Protein AF-Q9Y4U2-F1 (afdb_monomer_lite)

Secondary structure (DSSP, 8-state):
--HHHHHHHHHHHHHS-------SSEEEEE-GGGHHHHHHHHHHH--TTGGGSPEEEEETT---S-HHHHHHHHHHHHHHHHTSGGG-SEEEETTTTEEEE---

Radius of gyration: 21.8 Å; chains: 1; bounding box: 58×30×56 Å

InterPro domains:
  IPR000569 HECT domain [PS50237] (47-104)
  IPR035983 HECT, E3 ligase catalytic domain [SSF56204] (15-102)
  IPR051709 Ubiquitin ligases and GTPase regulators [PTHR45622] (38-103)

Sequence (104 aa):
MAIDQAHRQNVSSLFLPVIESVNPCLILVVRRENIVGDAMEVLRKAKNIDYKKPLKVIFVGEDAVDAGGVRKEFFLLIMRELLDPKYGMFRYYEDSRLIWFSDK

Structure (mmCIF, N/CA/C/O backbone):
data_AF-Q9Y4U2-F1
#
_entry.id   AF-Q9Y4U2-F1
#
loop_
_atom_site.group_PDB
_atom_site.id
_atom_site.type_symbol
_atom_site.label_atom_id
_atom_site.label_alt_id
_atom_site.label_comp_id
_atom_site.label_asym_id
_atom_site.label_entity_id
_atom_site.label_seq_id
_atom_site.pdbx_PDB_ins_code
_atom_site.Cartn_x
_atom_site.Cartn_y
_atom_site.Cartn_z
_atom_site.occupancy
_atom_site.B_iso_or_equiv
_atom_site.auth_seq_id
_atom_site.auth_comp_id
_atom_site.auth_asym_id
_atom_site.auth_atom_id
_atom_site.pdbx_PDB_model_num
ATOM 1 N N . MET A 1 1 ? 42.030 -17.340 -35.317 1.00 51.97 1 MET A N 1
ATOM 2 C CA . MET A 1 1 ? 42.066 -16.968 -33.886 1.00 51.97 1 MET A CA 1
ATOM 3 C C . MET A 1 1 ? 40.651 -16.602 -33.454 1.00 51.97 1 MET A C 1
ATOM 5 O O . MET A 1 1 ? 40.219 -15.491 -33.706 1.00 51.97 1 MET A O 1
ATOM 9 N N . ALA A 1 2 ? 39.901 -17.572 -32.932 1.00 51.66 2 ALA A N 1
ATOM 10 C CA . ALA A 1 2 ? 38.524 -17.398 -32.429 1.00 51.66 2 ALA A CA 1
ATOM 11 C C . ALA A 1 2 ? 38.214 -18.348 -31.250 1.00 51.66 2 ALA A C 1
ATOM 13 O O . ALA A 1 2 ? 37.273 -18.129 -30.499 1.00 51.66 2 ALA A O 1
ATOM 14 N N . ILE A 1 3 ? 39.047 -19.378 -31.052 1.00 52.56 3 ILE A N 1
ATOM 15 C CA . ILE A 1 3 ? 38.910 -20.377 -29.983 1.00 52.56 3 ILE A CA 1
ATOM 16 C C . ILE A 1 3 ? 39.483 -19.852 -28.648 1.00 52.56 3 ILE A C 1
ATOM 18 O O . ILE A 1 3 ? 38.968 -20.172 -27.582 1.00 52.56 3 ILE A O 1
ATOM 22 N N . ASP A 1 4 ? 40.474 -18.954 -28.697 1.00 53.81 4 ASP A N 1
ATOM 23 C CA . ASP A 1 4 ? 41.161 -18.428 -27.504 1.00 53.81 4 ASP A CA 1
ATOM 24 C C . ASP A 1 4 ? 40.307 -17.435 -26.682 1.00 53.81 4 ASP A C 1
ATOM 26 O O . ASP A 1 4 ? 40.502 -17.252 -25.480 1.00 53.81 4 ASP A O 1
ATOM 30 N N . GLN A 1 5 ? 39.301 -16.815 -27.310 1.00 52.00 5 GLN A N 1
ATOM 31 C CA . GLN A 1 5 ? 38.441 -15.815 -26.666 1.00 52.00 5 GLN A CA 1
ATOM 32 C C . GLN A 1 5 ? 37.281 -16.450 -25.882 1.00 52.00 5 GLN A C 1
ATOM 34 O O . GLN A 1 5 ? 36.892 -15.929 -24.837 1.00 52.00 5 GLN A O 1
ATOM 39 N N . ALA A 1 6 ? 36.792 -17.615 -26.324 1.00 49.56 6 ALA A N 1
ATOM 40 C CA . ALA A 1 6 ? 35.758 -18.377 -25.620 1.00 49.56 6 ALA A CA 1
ATOM 41 C C . ALA A 1 6 ? 36.284 -18.979 -24.303 1.00 49.56 6 ALA A C 1
ATOM 43 O O . ALA A 1 6 ? 35.577 -19.007 -23.296 1.00 49.56 6 ALA A O 1
ATOM 44 N N . HIS A 1 7 ? 37.559 -19.384 -24.270 1.00 47.47 7 HIS A N 1
ATOM 45 C CA . HIS A 1 7 ? 38.162 -19.969 -23.071 1.00 47.47 7 HIS A CA 1
ATOM 46 C C . HIS A 1 7 ? 38.403 -18.935 -21.955 1.00 47.47 7 HIS A C 1
ATOM 48 O O . HIS A 1 7 ? 38.344 -19.273 -20.774 1.00 47.47 7 HIS A O 1
ATOM 54 N N . ARG A 1 8 ? 38.615 -17.657 -22.309 1.00 50.88 8 ARG A N 1
ATOM 55 C CA . ARG A 1 8 ? 38.790 -16.556 -21.343 1.00 50.88 8 ARG A CA 1
ATOM 56 C C . ARG A 1 8 ? 37.483 -16.063 -20.716 1.00 50.88 8 ARG A C 1
ATOM 58 O O . ARG A 1 8 ? 37.505 -15.607 -19.576 1.00 50.88 8 ARG A O 1
ATOM 65 N N . GLN A 1 9 ? 36.352 -16.170 -21.414 1.00 51.88 9 GLN A N 1
ATOM 66 C CA . GLN A 1 9 ? 35.056 -15.754 -20.863 1.00 51.88 9 GLN A CA 1
ATOM 67 C C . GLN A 1 9 ? 34.514 -16.750 -19.826 1.00 51.88 9 GLN A C 1
ATOM 69 O O . GLN A 1 9 ? 33.982 -16.322 -18.805 1.00 51.88 9 GLN A O 1
ATOM 74 N N . ASN A 1 10 ? 34.745 -18.055 -20.018 1.00 54.56 10 ASN A N 1
ATOM 75 C CA . ASN A 1 10 ? 34.269 -19.092 -19.094 1.00 54.56 10 ASN A CA 1
ATOM 76 C C . ASN A 1 10 ? 35.049 -19.174 -17.774 1.00 54.56 10 ASN A C 1
ATOM 78 O O . ASN A 1 10 ? 34.495 -19.601 -16.765 1.00 54.56 10 ASN A O 1
ATOM 82 N N . VAL A 1 11 ? 36.321 -18.763 -17.744 1.00 59.00 11 VAL A N 1
ATOM 83 C CA . VAL A 1 11 ? 37.091 -18.734 -16.486 1.00 59.00 11 VAL A CA 1
ATOM 84 C C . VAL A 1 11 ? 36.731 -17.531 -15.614 1.00 59.00 11 VAL A C 1
ATOM 86 O O . VAL A 1 11 ? 36.796 -17.630 -14.395 1.00 59.00 11 VAL A O 1
ATOM 89 N N . SER A 1 12 ? 36.276 -16.421 -16.207 1.00 56.41 12 SER A N 1
ATOM 90 C CA . SER A 1 12 ? 35.836 -15.231 -15.460 1.00 56.41 12 SER A CA 1
ATOM 91 C C . SER A 1 12 ? 34.629 -15.534 -14.557 1.00 56.41 12 SER A C 1
ATOM 93 O O . SER A 1 12 ? 34.593 -15.129 -13.396 1.00 56.41 12 SER A O 1
ATOM 95 N N . SER A 1 13 ? 33.684 -16.348 -15.041 1.00 59.50 13 SER A N 1
ATOM 96 C CA . SER A 1 13 ? 32.518 -16.812 -14.274 1.00 59.50 13 SER A CA 1
ATOM 97 C C . SER A 1 13 ? 32.835 -17.810 -13.154 1.00 59.50 13 SER A C 1
ATOM 99 O O . SER A 1 13 ? 31.957 -18.087 -12.344 1.00 59.50 13 SER A O 1
ATOM 101 N N . LEU A 1 14 ? 34.055 -18.359 -13.096 1.00 67.50 14 LEU A N 1
ATOM 102 C CA . LEU A 1 14 ? 34.471 -19.284 -12.031 1.00 67.50 14 LEU A CA 1
ATOM 103 C C . LEU A 1 14 ? 35.054 -18.562 -10.808 1.00 67.50 14 LEU A C 1
ATOM 105 O O . LEU A 1 14 ? 35.082 -19.139 -9.725 1.00 67.50 14 LEU A O 1
ATOM 109 N N . PHE A 1 15 ? 35.522 -17.320 -10.973 1.00 65.38 15 PHE A N 1
ATOM 110 C CA . PHE A 1 15 ? 36.233 -16.574 -9.925 1.00 65.38 15 PHE A CA 1
ATOM 111 C C . PHE A 1 15 ? 35.563 -15.259 -9.525 1.00 65.38 15 PHE A C 1
ATOM 113 O O . PHE A 1 15 ? 35.920 -14.682 -8.499 1.00 65.38 15 PHE A O 1
ATOM 120 N N . LEU A 1 16 ? 34.585 -14.781 -10.294 1.00 56.75 16 LEU A N 1
ATOM 121 C CA . LEU A 1 16 ? 33.737 -13.682 -9.859 1.00 56.75 16 LEU A CA 1
ATOM 122 C C . LEU A 1 16 ? 32.603 -14.246 -9.000 1.00 56.75 16 LEU A C 1
ATOM 124 O O . LEU A 1 16 ? 31.985 -15.237 -9.401 1.00 56.75 16 LEU A O 1
ATOM 128 N N . PRO A 1 17 ? 32.285 -13.632 -7.842 1.00 58.25 17 PRO A N 1
ATOM 129 C CA . PRO A 1 17 ? 31.026 -13.941 -7.192 1.00 58.25 17 PRO A CA 1
ATOM 130 C C . PRO A 1 17 ? 29.936 -13.733 -8.240 1.00 58.25 17 PRO A C 1
ATOM 132 O O . PRO A 1 17 ? 29.982 -12.753 -8.986 1.00 58.25 17 PRO A O 1
ATOM 135 N N . VAL A 1 18 ? 28.984 -14.663 -8.325 1.00 58.84 18 VAL A N 1
ATOM 136 C CA . VAL A 1 18 ? 27.746 -14.433 -9.066 1.00 58.84 18 VAL A CA 1
ATOM 137 C C . VAL A 1 18 ? 27.132 -13.185 -8.444 1.00 58.84 18 VAL A C 1
ATOM 139 O O . VAL A 1 18 ? 26.501 -13.247 -7.390 1.00 58.84 18 VAL A O 1
ATOM 142 N N . ILE A 1 19 ? 27.398 -12.024 -9.038 1.00 58.53 19 ILE A N 1
ATOM 143 C CA . ILE A 1 19 ? 26.699 -10.801 -8.699 1.00 58.53 19 ILE A CA 1
ATOM 144 C C . ILE A 1 19 ? 25.309 -11.063 -9.256 1.00 58.53 19 ILE A C 1
ATOM 146 O O . ILE A 1 19 ? 25.077 -10.899 -10.454 1.00 58.53 19 ILE A O 1
ATOM 150 N N . GLU A 1 20 ? 24.410 -11.573 -8.405 1.00 58.25 20 GLU A N 1
ATOM 151 C CA . GLU A 1 20 ? 22.982 -11.575 -8.704 1.00 58.25 20 GLU A CA 1
ATOM 152 C C . GLU A 1 20 ? 22.673 -10.179 -9.244 1.00 58.25 20 GLU A C 1
ATOM 154 O O . GLU A 1 20 ? 23.028 -9.180 -8.614 1.00 58.25 20 GLU A O 1
ATOM 159 N N . SER A 1 21 ? 22.085 -10.093 -10.435 1.00 61.09 21 SER A N 1
ATOM 160 C CA . SER A 1 21 ? 21.675 -8.818 -11.008 1.00 61.09 21 SER A CA 1
ATOM 161 C C . SER A 1 21 ? 20.586 -8.233 -10.110 1.00 61.09 21 SER A C 1
ATOM 163 O O . SER A 1 21 ? 19.398 -8.517 -10.277 1.00 61.09 21 SER A O 1
ATOM 165 N N . VAL A 1 22 ? 20.989 -7.487 -9.083 1.00 68.50 22 VAL A N 1
ATOM 166 C CA . VAL A 1 22 ? 20.058 -6.962 -8.096 1.00 68.50 22 VAL A CA 1
ATOM 167 C C . VAL A 1 22 ? 19.271 -5.851 -8.771 1.00 68.50 22 VAL A C 1
ATOM 169 O O . VAL A 1 22 ? 19.847 -4.860 -9.216 1.00 68.50 22 VAL A O 1
ATOM 172 N N . ASN A 1 23 ? 17.949 -6.006 -8.852 1.00 75.00 23 ASN A N 1
ATOM 173 C CA . ASN A 1 23 ? 17.107 -4.929 -9.356 1.00 75.00 23 ASN A CA 1
ATOM 174 C C . ASN A 1 23 ? 17.328 -3.686 -8.472 1.00 75.00 23 ASN A C 1
ATOM 176 O O . ASN A 1 23 ? 17.247 -3.822 -7.243 1.00 75.00 23 ASN A O 1
ATOM 180 N N . PRO A 1 24 ? 17.626 -2.507 -9.051 1.00 89.19 24 PRO A N 1
ATOM 181 C CA . PRO A 1 24 ? 17.893 -1.296 -8.277 1.00 89.19 24 PRO A CA 1
ATOM 182 C C . PRO A 1 24 ? 16.665 -0.810 -7.496 1.00 89.19 24 PRO A C 1
ATOM 184 O O . PRO A 1 24 ? 16.819 -0.051 -6.543 1.00 89.19 24 PRO A O 1
ATOM 187 N N . CYS A 1 25 ? 15.464 -1.270 -7.860 1.00 92.62 25 CYS A N 1
ATOM 188 C CA . CYS A 1 25 ? 14.202 -0.919 -7.223 1.00 92.62 25 CYS A CA 1
ATOM 189 C C . CYS A 1 25 ? 13.488 -2.158 -6.666 1.00 92.62 25 CYS A C 1
ATOM 191 O O . CYS A 1 25 ? 13.648 -3.273 -7.166 1.00 92.62 25 CYS A O 1
ATOM 193 N N . LEU A 1 26 ? 12.629 -1.942 -5.670 1.00 95.38 26 LEU A N 1
ATOM 194 C CA . LEU A 1 26 ? 11.568 -2.883 -5.327 1.00 95.38 26 LEU A CA 1
ATOM 195 C C . LEU A 1 26 ? 10.394 -2.611 -6.271 1.00 95.38 26 LEU A C 1
ATOM 197 O O . LEU A 1 26 ? 9.811 -1.527 -6.228 1.00 95.38 26 LEU A O 1
ATOM 201 N N . ILE A 1 27 ? 10.085 -3.557 -7.157 1.00 95.62 27 ILE A N 1
ATOM 202 C CA . ILE A 1 27 ? 9.026 -3.398 -8.158 1.00 95.62 27 ILE A CA 1
ATOM 203 C C . ILE A 1 27 ? 7.773 -4.133 -7.691 1.00 95.62 27 ILE A C 1
ATOM 205 O O . ILE A 1 27 ? 7.811 -5.346 -7.511 1.00 95.62 27 ILE A O 1
ATOM 209 N N . LEU A 1 28 ? 6.667 -3.406 -7.547 1.00 97.19 28 LEU A N 1
ATOM 210 C CA . LEU A 1 28 ? 5.337 -3.966 -7.327 1.00 97.19 28 LEU A CA 1
ATOM 211 C C . LEU A 1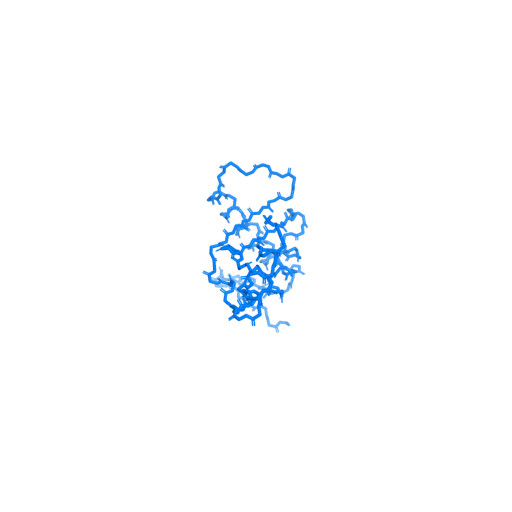 28 ? 4.527 -3.840 -8.616 1.00 97.19 28 LEU A C 1
ATOM 213 O O . LEU A 1 28 ? 4.252 -2.730 -9.067 1.00 97.19 28 LEU A O 1
ATOM 217 N N . VAL A 1 29 ? 4.153 -4.974 -9.202 1.00 96.62 29 VAL A N 1
ATOM 218 C CA . VAL A 1 29 ? 3.198 -5.038 -10.314 1.00 96.62 29 VAL A CA 1
ATOM 219 C C . VAL A 1 29 ? 1.868 -5.479 -9.724 1.00 96.62 29 VAL A C 1
ATOM 221 O O . VAL A 1 29 ? 1.789 -6.578 -9.182 1.00 96.62 29 VAL A O 1
ATOM 224 N N . VAL A 1 30 ? 0.860 -4.611 -9.761 1.00 98.12 30 VAL A N 1
ATOM 225 C CA . VAL A 1 30 ? -0.388 -4.805 -9.010 1.00 98.12 30 VAL A CA 1
ATOM 226 C C . VAL A 1 30 ? -1.615 -4.523 -9.868 1.00 98.12 30 VAL A C 1
ATOM 228 O O . VAL A 1 30 ? -1.617 -3.616 -10.700 1.00 98.12 30 VAL A O 1
ATOM 231 N N . ARG A 1 31 ? -2.682 -5.286 -9.646 1.00 97.81 31 ARG A N 1
ATOM 232 C CA . ARG A 1 31 ? -4.027 -5.000 -10.159 1.00 97.81 31 ARG A CA 1
ATOM 233 C C . ARG A 1 31 ? -4.800 -4.172 -9.139 1.00 97.81 31 ARG A C 1
ATOM 235 O O . ARG A 1 31 ? -4.670 -4.402 -7.936 1.00 97.81 31 ARG A O 1
ATOM 242 N N . ARG A 1 32 ? -5.621 -3.219 -9.591 1.00 95.81 32 ARG A N 1
ATOM 243 C CA . ARG A 1 32 ? -6.369 -2.314 -8.694 1.00 95.81 32 ARG A CA 1
ATOM 244 C C . ARG A 1 32 ? -7.331 -3.081 -7.791 1.00 95.81 32 ARG A C 1
ATOM 246 O O . ARG A 1 32 ?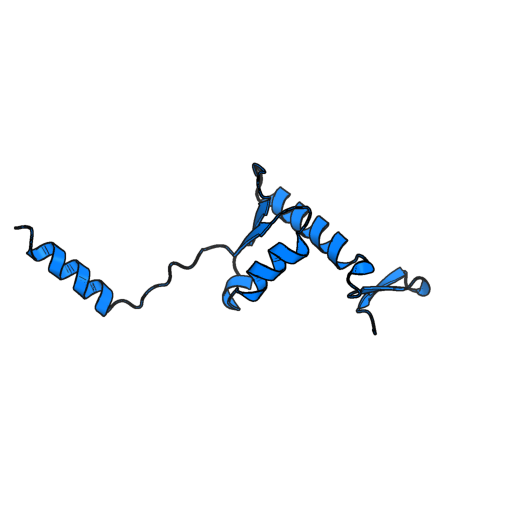 -7.418 -2.815 -6.598 1.00 95.81 32 ARG A O 1
ATOM 253 N N . GLU A 1 33 ? -7.998 -4.067 -8.366 1.00 95.69 33 GLU A N 1
ATOM 254 C CA . GLU A 1 33 ? -8.973 -4.949 -7.738 1.00 95.69 33 GLU A CA 1
ATOM 255 C C . GLU A 1 33 ? -8.355 -5.974 -6.774 1.00 95.69 33 GLU A C 1
ATOM 257 O O . GLU A 1 33 ? -9.078 -6.552 -5.968 1.00 95.69 33 GLU A O 1
ATOM 262 N N . ASN A 1 34 ? -7.034 -6.192 -6.827 1.00 96.62 34 ASN A N 1
ATOM 263 C CA . ASN A 1 34 ? -6.324 -7.140 -5.961 1.00 96.62 34 ASN A CA 1
ATOM 264 C C . ASN A 1 34 ? -5.051 -6.538 -5.345 1.00 96.62 34 ASN A C 1
ATOM 266 O O . ASN A 1 34 ? -4.047 -7.226 -5.151 1.00 96.62 34 ASN A O 1
ATOM 270 N N . ILE A 1 35 ? -5.078 -5.239 -5.039 1.00 97.06 35 ILE A N 1
ATOM 271 C CA . ILE A 1 35 ? -3.880 -4.477 -4.665 1.00 97.06 35 ILE A CA 1
ATOM 272 C C . ILE A 1 35 ? -3.152 -5.049 -3.439 1.00 97.06 35 ILE A C 1
ATOM 274 O O . ILE A 1 35 ? -1.924 -5.116 -3.433 1.00 97.06 35 ILE A O 1
ATOM 278 N N . VAL A 1 36 ? -3.894 -5.504 -2.422 1.00 95.75 36 VAL A N 1
ATOM 279 C CA . VAL A 1 36 ? -3.323 -6.103 -1.203 1.00 95.75 36 VAL A CA 1
ATOM 280 C C . VAL A 1 36 ? -2.689 -7.456 -1.518 1.00 95.75 36 VAL A C 1
ATOM 282 O O . VAL A 1 36 ? -1.546 -7.699 -1.138 1.00 95.75 36 VAL A O 1
ATOM 285 N N . GLY A 1 37 ? -3.408 -8.326 -2.233 1.00 96.00 37 GLY A N 1
ATOM 286 C CA . GLY A 1 37 ? -2.936 -9.668 -2.569 1.00 96.00 37 GLY A CA 1
ATOM 287 C C . GLY A 1 37 ? -1.673 -9.644 -3.429 1.00 96.00 37 GLY A C 1
ATOM 288 O O . GLY A 1 37 ? -0.679 -10.281 -3.079 1.00 96.00 37 GLY A O 1
ATOM 289 N N . ASP A 1 38 ? -1.686 -8.852 -4.504 1.00 98.00 38 ASP A N 1
ATOM 290 C CA . ASP A 1 38 ? -0.553 -8.739 -5.428 1.00 98.00 38 ASP A CA 1
ATOM 291 C C . ASP A 1 38 ? 0.674 -8.113 -4.733 1.00 98.00 38 ASP A C 1
ATOM 293 O O . ASP A 1 38 ? 1.797 -8.601 -4.881 1.00 98.00 38 ASP A O 1
ATOM 297 N N . ALA A 1 39 ? 0.477 -7.075 -3.906 1.00 97.19 39 ALA A N 1
ATOM 298 C CA . ALA A 1 39 ? 1.568 -6.480 -3.133 1.00 97.19 39 ALA A CA 1
ATOM 299 C C . ALA A 1 39 ? 2.172 -7.486 -2.139 1.00 97.19 39 ALA A C 1
ATOM 301 O O . ALA A 1 39 ? 3.394 -7.638 -2.079 1.00 97.19 39 ALA A O 1
ATOM 302 N N . MET A 1 40 ? 1.337 -8.210 -1.389 1.00 95.88 40 MET A N 1
ATOM 303 C CA . MET A 1 40 ? 1.798 -9.198 -0.412 1.00 95.88 40 MET A CA 1
ATOM 304 C C . MET A 1 40 ? 2.545 -10.365 -1.056 1.00 95.88 40 MET A C 1
ATOM 306 O O . MET A 1 40 ? 3.510 -10.860 -0.470 1.00 95.88 40 MET A O 1
ATOM 310 N N . GLU A 1 41 ? 2.159 -10.792 -2.260 1.00 96.75 41 GLU A N 1
ATOM 311 C CA . GLU A 1 41 ? 2.874 -11.848 -2.976 1.00 96.75 41 GLU A CA 1
ATOM 312 C C . GLU A 1 41 ? 4.331 -11.460 -3.264 1.00 96.75 41 GLU A C 1
ATOM 314 O O . GLU A 1 41 ? 5.237 -12.280 -3.071 1.00 96.75 41 GLU A O 1
ATOM 319 N N . VAL A 1 42 ? 4.560 -10.219 -3.699 1.00 95.62 42 VAL A N 1
ATOM 320 C CA . VAL A 1 42 ? 5.909 -9.710 -3.966 1.00 95.62 42 VAL A CA 1
ATOM 321 C C . VAL A 1 42 ? 6.673 -9.501 -2.665 1.00 95.62 42 VAL A C 1
ATOM 323 O O . VAL A 1 42 ? 7.799 -9.981 -2.533 1.00 95.62 42 VAL A O 1
ATOM 326 N N . LEU A 1 43 ? 6.056 -8.834 -1.685 1.00 95.75 43 LEU A N 1
ATOM 327 C CA . LEU A 1 43 ? 6.699 -8.524 -0.409 1.00 95.75 43 LEU A CA 1
ATOM 328 C C . LEU A 1 43 ? 7.125 -9.802 0.323 1.00 95.75 43 LEU A C 1
ATOM 330 O O . LEU A 1 43 ? 8.257 -9.888 0.774 1.00 95.75 43 LEU A O 1
ATOM 334 N N . ARG A 1 44 ? 6.300 -10.856 0.343 1.00 95.75 44 ARG A N 1
ATOM 335 C CA . ARG A 1 44 ? 6.649 -12.135 0.992 1.00 95.75 44 ARG A CA 1
ATOM 336 C C . ARG A 1 44 ? 7.894 -12.808 0.396 1.00 95.75 44 ARG A C 1
ATOM 338 O O . ARG A 1 44 ? 8.561 -13.572 1.089 1.00 95.75 44 ARG A O 1
ATOM 345 N N . LYS A 1 45 ? 8.186 -12.574 -0.887 1.00 93.94 45 LYS A N 1
ATOM 346 C CA . LYS A 1 45 ? 9.345 -13.148 -1.596 1.00 93.94 45 LYS A CA 1
ATOM 347 C C . LYS A 1 45 ? 10.589 -12.250 -1.514 1.00 93.94 45 LYS A C 1
ATOM 349 O O . LYS A 1 45 ? 11.671 -12.691 -1.895 1.00 93.94 45 LYS A O 1
ATOM 354 N N . ALA A 1 46 ? 10.445 -11.009 -1.050 1.00 93.38 46 ALA A N 1
ATOM 355 C CA . ALA A 1 46 ? 11.522 -10.029 -1.001 1.00 93.38 46 ALA A CA 1
ATOM 356 C C . ALA A 1 46 ? 12.509 -10.319 0.142 1.00 93.38 46 ALA A C 1
ATOM 358 O O . ALA A 1 46 ? 12.126 -10.722 1.244 1.00 93.38 46 ALA A O 1
ATOM 359 N N . LYS A 1 47 ? 13.804 -10.086 -0.102 1.00 92.81 47 LYS A N 1
ATOM 360 C CA . LYS A 1 47 ? 14.839 -10.151 0.939 1.00 92.81 47 LYS A CA 1
ATOM 361 C C . LYS A 1 47 ? 14.765 -8.872 1.784 1.00 92.81 47 LYS A C 1
ATOM 363 O O . LYS A 1 47 ? 14.393 -7.811 1.293 1.00 92.81 47 LYS A O 1
ATOM 368 N N . ASN A 1 48 ? 15.232 -8.917 3.034 1.00 92.12 48 ASN A N 1
ATOM 369 C CA . ASN A 1 48 ? 15.225 -7.742 3.926 1.00 92.12 48 ASN A CA 1
ATOM 370 C C . ASN A 1 48 ? 15.921 -6.499 3.337 1.00 92.12 48 ASN A C 1
ATOM 372 O O . ASN A 1 48 ? 15.557 -5.368 3.654 1.00 92.12 48 ASN A O 1
ATOM 376 N N . ILE A 1 49 ? 16.927 -6.701 2.480 1.00 91.06 49 ILE A N 1
ATOM 377 C CA . ILE A 1 49 ? 17.635 -5.612 1.800 1.00 91.06 49 ILE A CA 1
ATOM 378 C C . ILE A 1 49 ? 16.769 -4.914 0.740 1.00 91.06 49 ILE A C 1
ATOM 380 O O . ILE A 1 49 ? 16.969 -3.731 0.471 1.00 91.06 49 ILE A O 1
ATOM 384 N N . ASP A 1 50 ? 15.786 -5.611 0.166 1.00 92.25 50 ASP A N 1
ATOM 385 C CA . ASP A 1 50 ? 14.942 -5.089 -0.909 1.00 92.25 50 ASP A CA 1
ATOM 386 C C . ASP A 1 50 ? 13.961 -4.030 -0.404 1.00 92.25 50 ASP A C 1
ATOM 388 O O . ASP A 1 50 ? 13.681 -3.074 -1.122 1.00 92.25 50 ASP A O 1
ATOM 392 N N . TYR A 1 51 ? 13.514 -4.117 0.853 1.00 93.44 51 TYR A N 1
ATOM 393 C CA . TYR A 1 51 ? 12.617 -3.120 1.454 1.00 93.44 51 TYR A CA 1
ATOM 394 C C . TYR A 1 51 ? 13.244 -1.727 1.592 1.00 93.44 51 TYR A C 1
ATOM 396 O O . TYR A 1 51 ? 12.532 -0.748 1.795 1.00 93.44 51 TYR A O 1
ATOM 404 N N . LYS A 1 52 ? 14.575 -1.621 1.483 1.00 93.12 52 LYS A N 1
ATOM 405 C CA . LYS A 1 52 ? 15.300 -0.341 1.503 1.00 93.12 52 LYS A CA 1
ATOM 406 C C . LYS A 1 52 ? 15.465 0.274 0.113 1.00 93.12 52 LYS A C 1
ATOM 408 O O . LYS A 1 52 ? 15.955 1.397 0.001 1.00 93.12 52 LYS A O 1
ATOM 413 N N . LYS A 1 53 ? 15.106 -0.452 -0.948 1.00 94.62 53 LYS A N 1
ATOM 414 C CA . LYS A 1 53 ? 15.231 0.032 -2.323 1.00 94.62 53 LYS A CA 1
ATOM 415 C C . LYS A 1 53 ? 14.115 1.023 -2.654 1.00 94.62 53 LYS A C 1
ATOM 417 O O . LYS A 1 53 ? 13.021 0.928 -2.096 1.00 94.62 53 LYS A O 1
ATOM 422 N N . PRO A 1 54 ? 14.341 1.943 -3.607 1.00 95.00 54 PRO A N 1
ATOM 423 C CA . PRO A 1 54 ? 13.273 2.765 -4.155 1.00 95.00 54 PRO A CA 1
ATOM 424 C C . PRO A 1 54 ? 12.096 1.910 -4.643 1.00 95.00 54 PRO A C 1
ATOM 426 O O . PRO A 1 54 ? 12.283 0.937 -5.374 1.00 95.00 54 PRO A O 1
ATOM 429 N N . LEU A 1 55 ? 10.880 2.294 -4.254 1.00 95.38 55 LEU A N 1
ATOM 430 C CA . LEU A 1 55 ? 9.654 1.611 -4.660 1.00 95.38 55 LEU A CA 1
ATOM 431 C C . LEU A 1 55 ? 9.216 2.064 -6.059 1.00 95.38 55 LEU A C 1
ATOM 433 O O . LEU A 1 55 ? 8.966 3.254 -6.284 1.00 95.38 55 LEU A O 1
ATOM 437 N N . LYS A 1 56 ? 9.057 1.121 -6.983 1.00 95.31 56 LYS A N 1
ATOM 438 C CA . LYS A 1 56 ? 8.407 1.335 -8.279 1.00 95.31 56 LYS A CA 1
ATOM 439 C C . LYS A 1 56 ? 7.101 0.552 -8.297 1.00 95.31 56 LYS A C 1
ATOM 441 O O . LYS A 1 56 ? 7.122 -0.660 -8.125 1.00 95.31 56 LYS A O 1
ATOM 446 N N . VAL A 1 57 ? 5.987 1.237 -8.523 1.00 96.62 57 VAL A N 1
ATOM 447 C CA . VAL A 1 57 ? 4.674 0.598 -8.657 1.00 96.62 57 VAL A CA 1
ATOM 448 C C . VAL A 1 57 ? 4.242 0.660 -10.116 1.00 96.62 57 VAL A C 1
ATOM 450 O O . VAL A 1 57 ? 4.468 1.669 -10.782 1.00 96.62 57 VAL A O 1
ATOM 453 N N . ILE A 1 58 ? 3.673 -0.434 -10.611 1.00 96.12 58 ILE A N 1
ATOM 454 C CA . ILE A 1 58 ? 3.135 -0.573 -11.962 1.00 96.12 58 ILE A CA 1
ATOM 455 C C . ILE A 1 58 ? 1.725 -1.138 -11.817 1.00 96.12 58 ILE A C 1
ATOM 457 O O . ILE A 1 58 ? 1.563 -2.263 -11.340 1.00 96.12 58 ILE A O 1
ATOM 461 N N . PHE A 1 59 ? 0.721 -0.366 -12.224 1.00 97.31 59 PHE A N 1
ATOM 462 C CA . PHE A 1 59 ? -0.634 -0.885 -12.359 1.00 97.31 59 PHE A CA 1
ATOM 463 C C . PHE A 1 59 ? -0.747 -1.671 -13.668 1.00 97.31 59 PHE A C 1
ATOM 465 O O . PHE A 1 59 ? -0.286 -1.225 -14.720 1.00 97.31 59 PHE A O 1
ATOM 472 N N . VAL A 1 60 ? -1.286 -2.888 -13.595 1.00 96.75 60 VAL A N 1
ATOM 473 C CA . VAL A 1 60 ? -1.383 -3.780 -14.759 1.00 96.75 60 VAL A CA 1
ATOM 474 C C . VAL A 1 60 ? -2.293 -3.163 -15.821 1.00 96.75 60 VAL A C 1
ATOM 476 O O . VAL A 1 60 ? -3.450 -2.867 -15.549 1.00 96.75 60 VAL A O 1
ATOM 479 N N . GLY A 1 61 ? -1.775 -3.027 -17.045 1.00 95.38 61 GLY A N 1
ATOM 480 C CA . GLY A 1 61 ? -2.532 -2.487 -18.177 1.00 95.38 61 GLY A CA 1
ATOM 481 C C . GLY A 1 61 ? -2.658 -0.962 -18.190 1.00 95.38 61 GLY A C 1
ATOM 482 O O . GLY A 1 61 ? -3.430 -0.440 -18.989 1.00 95.38 61 GLY A O 1
ATOM 483 N N . GLU A 1 62 ? -1.913 -0.252 -17.340 1.00 92.94 62 GLU A N 1
ATOM 484 C CA . GLU A 1 62 ? -1.966 1.205 -17.246 1.00 92.94 62 GLU A CA 1
ATOM 485 C C . GLU A 1 62 ? -0.621 1.848 -17.577 1.00 92.94 62 GLU A C 1
ATOM 487 O O . GLU A 1 62 ? 0.427 1.472 -17.043 1.00 92.94 62 GLU A O 1
ATOM 492 N N . ASP A 1 63 ? -0.669 2.872 -18.427 1.00 88.81 63 ASP A N 1
ATOM 493 C CA . ASP A 1 63 ? 0.496 3.683 -18.745 1.00 88.81 63 ASP A CA 1
ATOM 494 C C . ASP A 1 63 ? 0.760 4.692 -17.624 1.00 88.81 63 ASP A C 1
ATOM 496 O O . ASP A 1 63 ? -0.047 5.572 -17.318 1.00 88.81 63 ASP A O 1
ATOM 500 N N . ALA A 1 64 ? 1.933 4.578 -17.007 1.00 83.88 64 ALA A N 1
ATOM 501 C CA . ALA A 1 64 ? 2.386 5.494 -15.971 1.00 83.88 64 ALA A CA 1
ATOM 502 C C . ALA A 1 64 ? 3.205 6.638 -16.584 1.00 83.88 64 ALA A C 1
ATOM 504 O O . ALA A 1 64 ? 4.332 6.427 -17.032 1.00 83.88 64 ALA A O 1
ATOM 505 N N . VAL A 1 65 ? 2.665 7.860 -16.548 1.00 78.94 65 VAL A N 1
ATOM 506 C CA . VAL A 1 65 ? 3.375 9.070 -17.009 1.00 78.94 65 VAL A CA 1
ATOM 507 C C . VAL A 1 65 ? 4.274 9.652 -15.910 1.00 78.94 65 VAL A C 1
ATOM 509 O O . VAL A 1 65 ? 5.384 10.099 -16.191 1.00 78.94 65 VAL A O 1
ATOM 512 N N . ASP A 1 66 ? 3.827 9.607 -14.649 1.00 88.50 66 ASP A N 1
ATOM 513 C CA . ASP A 1 66 ? 4.576 10.095 -13.486 1.00 88.50 66 ASP A CA 1
ATOM 514 C C . ASP A 1 66 ? 4.707 9.014 -12.404 1.00 88.50 66 ASP A C 1
ATOM 516 O O . ASP A 1 66 ? 3.734 8.600 -11.769 1.00 88.50 66 ASP A O 1
ATOM 520 N N . ALA A 1 67 ? 5.946 8.598 -12.140 1.00 84.88 67 ALA A N 1
ATOM 521 C CA . ALA A 1 67 ? 6.254 7.625 -11.098 1.00 84.88 67 ALA A CA 1
ATOM 522 C C . ALA A 1 67 ? 5.893 8.124 -9.683 1.00 84.88 67 ALA A C 1
ATOM 524 O O . ALA A 1 67 ? 5.587 7.311 -8.805 1.00 84.88 67 ALA A O 1
ATOM 525 N N . GLY A 1 68 ? 5.929 9.442 -9.443 1.00 88.81 68 GLY A N 1
ATOM 526 C CA . GLY A 1 68 ? 5.565 10.049 -8.163 1.00 88.81 68 GLY A CA 1
ATOM 527 C C . GLY A 1 68 ? 4.070 9.929 -7.869 1.00 88.81 68 GLY A C 1
ATOM 528 O O . GLY A 1 68 ? 3.693 9.471 -6.786 1.00 88.81 68 GLY A O 1
ATOM 529 N N . GLY A 1 69 ? 3.227 10.293 -8.838 1.00 94.19 69 GLY A N 1
ATOM 530 C CA . GLY A 1 69 ? 1.773 10.150 -8.779 1.00 94.19 69 GLY A CA 1
ATOM 531 C C . GLY A 1 69 ? 1.331 8.710 -8.531 1.00 94.19 69 GLY A C 1
ATOM 532 O O . GLY A 1 69 ? 0.607 8.455 -7.569 1.00 94.19 69 GLY A O 1
ATOM 533 N N . VAL A 1 70 ? 1.861 7.758 -9.306 1.00 95.19 70 VAL A N 1
ATOM 534 C CA . VAL A 1 70 ? 1.517 6.331 -9.170 1.00 95.19 70 VAL A CA 1
ATOM 535 C C . VAL A 1 70 ? 1.863 5.793 -7.778 1.00 95.19 70 VAL A C 1
ATOM 537 O O . VAL A 1 70 ? 1.087 5.045 -7.183 1.00 95.19 70 VAL A O 1
ATOM 540 N N . ARG A 1 71 ? 2.999 6.207 -7.199 1.00 95.44 71 ARG A N 1
ATOM 541 C CA . ARG A 1 71 ? 3.368 5.798 -5.835 1.00 95.44 71 ARG A CA 1
ATOM 542 C C . ARG A 1 71 ? 2.397 6.349 -4.786 1.00 95.44 71 ARG A C 1
ATOM 544 O O . ARG A 1 71 ? 2.024 5.618 -3.872 1.00 95.44 71 ARG A O 1
ATOM 551 N N . LYS A 1 72 ? 2.000 7.623 -4.890 1.00 95.81 72 LYS A N 1
ATOM 552 C CA . LYS A 1 72 ? 1.030 8.232 -3.960 1.00 95.81 72 LYS A CA 1
ATOM 553 C C . LYS A 1 72 ? -0.321 7.529 -4.037 1.00 95.81 72 LYS A C 1
ATOM 555 O O . LYS A 1 72 ? -0.906 7.217 -3.004 1.00 95.81 72 LYS A O 1
ATOM 560 N N . GLU A 1 73 ? -0.780 7.259 -5.251 1.00 96.19 73 GLU A N 1
ATOM 561 C CA . GLU A 1 73 ? -2.032 6.554 -5.491 1.00 96.19 73 GLU A CA 1
ATOM 562 C C . GLU A 1 73 ? -2.008 5.136 -4.912 1.00 96.19 73 GLU A C 1
ATOM 564 O O . GLU A 1 73 ? -2.931 4.758 -4.195 1.00 96.19 73 GLU A O 1
ATOM 569 N N . PHE A 1 74 ? -0.927 4.382 -5.134 1.00 97.44 74 PHE A N 1
ATOM 570 C CA . PHE A 1 74 ? -0.752 3.055 -4.543 1.00 97.44 74 PHE A CA 1
ATOM 571 C C . PHE A 1 74 ? -0.927 3.068 -3.023 1.00 97.44 74 PHE A C 1
ATOM 573 O O . PHE A 1 74 ? -1.712 2.282 -2.494 1.00 97.44 74 PHE A O 1
ATOM 580 N N . PHE A 1 75 ? -0.240 3.977 -2.320 1.00 97.50 75 PHE A N 1
ATOM 581 C CA . PHE A 1 75 ? -0.359 4.070 -0.864 1.00 97.50 75 PHE 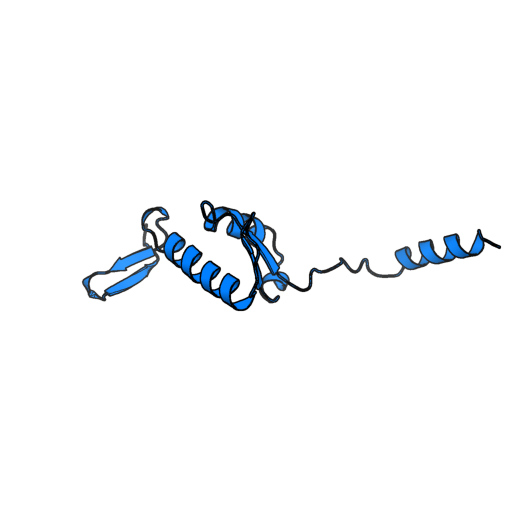A CA 1
ATOM 582 C C . PHE A 1 75 ? -1.766 4.474 -0.418 1.00 97.50 75 PHE A C 1
ATOM 584 O O . PHE A 1 75 ? -2.255 3.947 0.577 1.00 97.50 75 PHE A O 1
ATOM 591 N N . LEU A 1 76 ? -2.443 5.356 -1.154 1.00 96.94 76 LEU A N 1
ATOM 592 C CA . LEU A 1 76 ? -3.822 5.730 -0.846 1.00 96.94 76 LEU A CA 1
ATOM 593 C C . LEU A 1 76 ? -4.773 4.528 -0.965 1.00 96.94 76 LEU A C 1
ATOM 595 O O . LEU A 1 76 ? -5.571 4.279 -0.061 1.00 96.94 76 LEU A O 1
ATOM 599 N N . LEU A 1 77 ? -4.673 3.774 -2.061 1.00 96.69 77 LEU A N 1
ATOM 600 C CA . LEU A 1 77 ? -5.532 2.622 -2.328 1.00 96.69 77 LEU A CA 1
ATOM 601 C C . LEU A 1 77 ? -5.265 1.474 -1.355 1.00 96.69 77 LEU A C 1
ATOM 603 O O . LEU A 1 77 ? -6.209 0.941 -0.774 1.00 96.69 77 LEU A O 1
ATOM 607 N N . ILE A 1 78 ? -3.995 1.119 -1.135 1.00 96.12 78 ILE A N 1
ATOM 608 C CA . ILE A 1 78 ? -3.661 0.011 -0.240 1.00 96.12 78 ILE A CA 1
ATOM 609 C C . ILE A 1 78 ? -4.025 0.347 1.207 1.00 96.12 78 ILE A C 1
ATOM 611 O O . ILE A 1 78 ? -4.572 -0.506 1.889 1.00 96.12 78 ILE A O 1
ATOM 615 N N . MET A 1 79 ? -3.819 1.585 1.672 1.00 95.19 79 MET A N 1
ATOM 616 C CA . MET A 1 79 ? -4.230 1.976 3.025 1.00 95.19 79 MET A CA 1
ATOM 617 C C . MET A 1 79 ? -5.748 1.938 3.183 1.00 95.19 79 MET A C 1
ATOM 619 O O . MET A 1 79 ? -6.233 1.459 4.201 1.00 95.19 79 MET A O 1
ATOM 623 N N . ARG A 1 80 ? -6.509 2.388 2.178 1.00 93.56 80 ARG A N 1
ATOM 624 C CA . ARG A 1 80 ? -7.973 2.282 2.199 1.00 93.56 80 ARG A CA 1
ATOM 625 C C . ARG A 1 80 ? -8.433 0.827 2.292 1.00 93.56 80 ARG A C 1
ATOM 627 O O . ARG A 1 80 ? -9.343 0.545 3.060 1.00 93.56 80 ARG A O 1
ATOM 634 N N . GLU A 1 81 ? -7.815 -0.072 1.530 1.00 93.81 81 GLU A N 1
ATOM 635 C CA . GLU A 1 81 ? -8.118 -1.501 1.609 1.00 93.81 81 GLU A CA 1
ATOM 636 C C . GLU A 1 81 ? -7.720 -2.079 2.969 1.00 93.81 81 GLU A C 1
ATOM 638 O O . GLU A 1 81 ? -8.547 -2.699 3.616 1.00 93.81 81 GLU A O 1
ATOM 643 N N . LEU A 1 82 ? -6.504 -1.834 3.458 1.00 92.94 82 LEU A N 1
ATOM 644 C CA . LEU A 1 82 ? -6.031 -2.391 4.730 1.00 92.94 82 LEU A CA 1
ATOM 645 C C . LEU A 1 82 ? -6.850 -1.916 5.943 1.00 92.94 82 LEU A C 1
ATOM 647 O O . LEU A 1 82 ? -6.987 -2.658 6.912 1.00 92.94 82 LEU A O 1
ATOM 651 N N . LEU A 1 83 ? -7.384 -0.693 5.897 1.00 93.00 83 LEU A N 1
ATOM 652 C CA . LEU A 1 83 ? -8.243 -0.130 6.944 1.00 93.00 83 LEU A CA 1
ATOM 653 C C . LEU A 1 83 ? -9.714 -0.559 6.818 1.00 93.00 83 LEU A C 1
ATOM 655 O O . LEU A 1 83 ? -10.513 -0.240 7.699 1.00 93.00 83 LEU A O 1
ATOM 659 N N . ASP A 1 84 ? -10.085 -1.268 5.749 1.00 91.81 84 ASP A N 1
ATOM 660 C CA . ASP A 1 84 ? -11.421 -1.832 5.590 1.00 91.81 84 ASP A CA 1
ATOM 661 C C . ASP A 1 84 ? -11.650 -2.919 6.663 1.00 91.81 84 ASP A C 1
ATOM 663 O O . ASP A 1 84 ? -10.862 -3.873 6.755 1.00 91.81 84 ASP A O 1
ATOM 667 N N . PRO A 1 85 ? -12.732 -2.828 7.463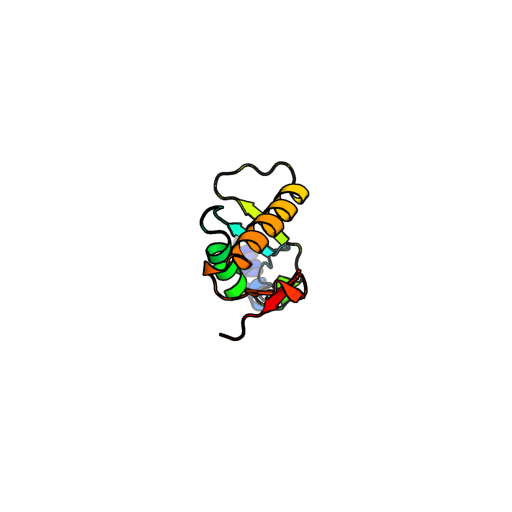 1.00 89.75 85 PRO A N 1
ATOM 668 C CA . PRO A 1 85 ? -13.053 -3.818 8.487 1.00 89.75 85 PRO A CA 1
ATOM 669 C C . PRO A 1 85 ? -13.112 -5.264 7.975 1.00 89.75 85 PRO A C 1
ATOM 671 O O . PRO A 1 85 ? -12.931 -6.185 8.772 1.00 89.75 85 PRO A O 1
ATOM 674 N N . LYS A 1 86 ? -13.317 -5.489 6.665 1.00 88.62 86 LYS A N 1
ATOM 675 C CA . LYS A 1 86 ? -13.333 -6.829 6.053 1.00 88.62 86 LYS A CA 1
ATOM 676 C C . LYS A 1 86 ? -12.040 -7.622 6.261 1.00 88.62 86 LYS A C 1
ATOM 678 O O . LYS A 1 86 ? -12.094 -8.847 6.291 1.00 88.62 86 LYS A O 1
ATOM 683 N N . TYR A 1 87 ? -10.894 -6.952 6.415 1.00 86.50 87 TYR A N 1
ATOM 684 C CA . TYR A 1 87 ? -9.615 -7.625 6.668 1.00 86.50 87 TYR A CA 1
ATOM 685 C C . TYR A 1 87 ? -9.350 -7.875 8.157 1.00 86.50 87 TYR A C 1
ATOM 687 O O . TYR A 1 87 ? -8.404 -8.582 8.490 1.00 86.50 87 TYR A O 1
ATOM 695 N N . GLY A 1 88 ? -10.139 -7.283 9.061 1.00 89.56 88 GLY A N 1
ATOM 696 C CA . GLY A 1 88 ? -10.021 -7.496 10.507 1.00 89.56 88 GLY A CA 1
ATOM 697 C C . GLY A 1 88 ? -8.727 -6.986 11.155 1.00 89.56 88 GLY A C 1
ATOM 698 O O . GLY A 1 88 ? -8.512 -7.239 12.333 1.00 89.56 88 GLY A O 1
ATOM 699 N N . MET A 1 89 ? -7.864 -6.268 10.427 1.00 90.94 89 MET A N 1
ATOM 700 C CA . MET A 1 89 ? -6.566 -5.811 10.949 1.00 90.94 89 MET A CA 1
ATOM 701 C C . MET A 1 89 ? -6.693 -4.614 11.895 1.00 90.94 89 MET A C 1
ATOM 703 O O . MET A 1 89 ? -5.919 -4.480 12.843 1.00 90.94 89 MET A O 1
ATOM 707 N N . PHE A 1 90 ? -7.670 -3.743 11.640 1.00 94.56 90 PHE A N 1
ATOM 708 C CA . PHE A 1 90 ? -7.855 -2.492 12.363 1.00 94.56 90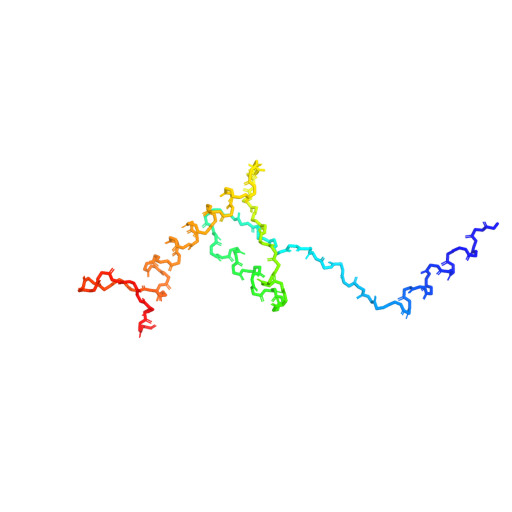 PHE A CA 1
ATOM 709 C C . PHE A 1 90 ? -9.310 -2.283 12.772 1.00 94.56 90 PHE A C 1
ATOM 711 O O . PHE A 1 90 ? -10.239 -2.779 12.133 1.00 94.56 90 PHE A O 1
ATOM 718 N N . ARG A 1 91 ? -9.499 -1.495 13.829 1.00 93.38 91 ARG A N 1
ATOM 719 C CA . ARG A 1 91 ? -10.794 -1.094 14.367 1.00 93.38 91 ARG A CA 1
ATOM 720 C C . ARG A 1 91 ? -10.814 0.407 14.623 1.00 93.38 91 ARG A C 1
ATOM 722 O O . ARG A 1 91 ? -9.859 0.966 15.161 1.00 93.38 91 ARG A O 1
ATOM 729 N N . TYR A 1 92 ? -11.920 1.046 14.254 1.00 93.06 92 TYR A N 1
ATOM 730 C CA . TYR A 1 92 ? -12.198 2.433 14.612 1.00 93.06 92 TYR A CA 1
ATOM 731 C C . TYR A 1 92 ? -12.835 2.511 16.004 1.00 93.06 92 TYR A C 1
ATOM 733 O O . TYR A 1 92 ? -13.734 1.729 16.324 1.00 93.06 92 TYR A O 1
ATOM 741 N N . TYR A 1 93 ? -12.360 3.446 16.822 1.00 93.81 93 TYR A N 1
ATOM 742 C CA . TYR A 1 93 ? -12.858 3.707 18.168 1.00 93.81 93 TYR A CA 1
ATOM 743 C C . TYR A 1 93 ? -13.540 5.074 18.186 1.00 93.81 93 TYR A C 1
ATOM 745 O O . TYR A 1 93 ? -12.863 6.099 18.129 1.00 93.81 93 TYR A O 1
ATOM 753 N N . GLU A 1 94 ? -14.871 5.078 18.280 1.00 95.12 94 GLU A N 1
ATOM 754 C CA . GLU A 1 94 ? -15.698 6.296 18.243 1.00 95.12 94 GLU A CA 1
ATOM 755 C C . GLU A 1 94 ? -15.284 7.315 19.318 1.00 95.12 94 GLU A C 1
ATOM 757 O O . GLU A 1 94 ? -15.137 8.499 19.022 1.00 95.12 94 GLU A O 1
ATOM 762 N N . ASP A 1 95 ? -14.998 6.850 20.540 1.00 96.12 95 ASP A N 1
ATOM 763 C CA . ASP A 1 95 ? -14.679 7.719 21.681 1.00 96.12 95 ASP A CA 1
ATOM 764 C C . ASP A 1 95 ? -13.415 8.562 21.457 1.00 96.12 95 ASP A C 1
ATOM 766 O O . ASP A 1 95 ? -13.363 9.742 21.804 1.00 96.12 95 ASP A O 1
ATOM 770 N N . SER A 1 96 ? -12.376 7.963 20.869 1.00 96.25 96 SER A N 1
ATOM 771 C CA . SER A 1 96 ? -11.101 8.638 20.601 1.00 96.25 96 SER A CA 1
ATOM 772 C C . SER A 1 96 ? -11.010 9.193 19.180 1.00 96.25 96 SER A C 1
ATOM 774 O O . SER A 1 96 ? -10.152 10.033 18.902 1.00 96.25 96 SER A O 1
ATOM 776 N N . ARG A 1 97 ? -11.896 8.747 18.280 1.00 95.00 97 ARG A N 1
ATOM 777 C CA . ARG A 1 97 ? -11.833 8.949 16.826 1.00 95.00 97 ARG A CA 1
ATOM 778 C C . ARG A 1 97 ? -10.523 8.454 16.208 1.00 95.00 97 ARG A C 1
ATOM 780 O O . ARG A 1 97 ? -10.066 8.996 15.201 1.00 95.00 97 ARG A O 1
ATOM 787 N N . LEU A 1 98 ? -9.914 7.436 16.814 1.00 94.50 98 LEU A N 1
ATOM 788 C CA . LEU A 1 98 ? -8.669 6.824 16.353 1.00 94.50 98 LEU A CA 1
ATOM 789 C C . LEU A 1 98 ? -8.922 5.440 15.759 1.00 94.50 98 LEU A C 1
ATOM 791 O O . LEU A 1 98 ? -9.891 4.758 16.093 1.00 94.50 98 LEU A O 1
ATOM 795 N N . ILE A 1 99 ? -8.002 5.018 14.896 1.00 93.44 99 ILE A N 1
ATOM 796 C CA . ILE A 1 99 ? -7.924 3.645 14.406 1.00 93.44 99 ILE A CA 1
ATOM 797 C C . ILE A 1 99 ? -6.794 2.940 15.154 1.00 93.44 99 ILE A C 1
ATOM 799 O O . ILE A 1 99 ? -5.684 3.467 15.236 1.00 93.44 99 ILE A O 1
ATOM 803 N N . TRP A 1 100 ? -7.071 1.752 15.683 1.00 93.75 100 TRP A N 1
ATOM 804 C CA . TRP A 1 100 ? -6.076 0.906 16.337 1.00 93.75 100 TRP A CA 1
ATOM 805 C C . TRP A 1 100 ? -6.129 -0.520 15.797 1.00 93.75 100 TRP A C 1
ATOM 807 O O . TRP A 1 100 ? -7.094 -0.904 15.135 1.00 93.75 100 TRP A O 1
ATOM 817 N N . PHE A 1 101 ? -5.079 -1.297 16.056 1.00 93.44 101 PHE A N 1
ATOM 818 C CA . PHE A 1 101 ? -5.060 -2.723 15.740 1.00 93.44 101 PHE A CA 1
ATOM 819 C C . PHE A 1 101 ? -6.235 -3.431 16.411 1.00 93.44 101 PHE A C 1
ATOM 821 O O . PHE A 1 101 ? -6.548 -3.148 17.571 1.00 93.44 101 PHE A O 1
ATOM 828 N N . SER A 1 102 ? -6.884 -4.336 15.680 1.00 90.75 102 SER A N 1
ATOM 829 C CA . SER A 1 102 ? -7.960 -5.127 16.269 1.00 90.75 102 SER A CA 1
ATOM 830 C C . SER A 1 102 ? -7.400 -6.104 17.302 1.00 90.75 102 SER A C 1
ATOM 832 O O . SER A 1 102 ? -6.320 -6.661 17.139 1.00 90.75 102 SER A O 1
ATOM 834 N N . ASP A 1 103 ? -8.176 -6.319 18.357 1.00 84.06 103 ASP A N 1
ATOM 835 C CA . ASP A 1 103 ? -7.938 -7.254 19.460 1.00 84.06 103 ASP A CA 1
ATOM 836 C C . ASP A 1 103 ? -8.509 -8.663 19.216 1.00 84.06 103 ASP A C 1
ATOM 838 O O . ASP A 1 103 ? -8.498 -9.497 20.121 1.00 84.06 103 ASP A O 1
ATOM 842 N N . LYS 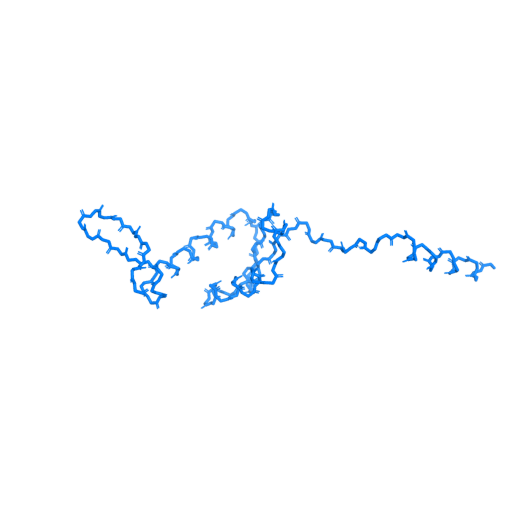A 1 104 ? -9.037 -8.912 18.012 1.00 62.19 104 LYS A N 1
ATOM 843 C CA . LYS A 1 104 ? -9.608 -10.198 17.602 1.00 62.19 104 LYS A CA 1
ATOM 844 C C . LYS A 1 104 ? -8.559 -11.114 16.995 1.00 62.19 104 LYS A C 1
ATOM 846 O O . LYS A 1 104 ? -7.704 -10.598 16.245 1.00 62.19 104 LYS A O 1
#

pLDDT: mean 85.4, std 15.88, range [47.47, 98.12]

Foldseek 3Di:
DPVVVVVVVVVVVVPDDPPPPDDQAQEQEAELVCLQVSRCVSVVPDDPVRVPHHYFYHHPPDDDPDRVVRVVVSVVSVVVVCCPCVVQQWDQDPVVRDIDGHPD

Organism: Homo sapiens (NCBI:txid9606)